Protein AF-A0A6V7M4D0-F1 (afdb_monomer)

Sequence (159 aa):
LRNDSVWADGLLVFYEIFKYLERTMPEVSKKCKIDNLITPELERTKAFENDLDFYLGNNWHRNYIRRRRVQDYLDYLEELEKKNPILLIAYVYHLYMGLLSGGIILRKKRNLLKKILPFKKPHTLAGNEVTTFGDYSIYNLKVNMKNKMNEIAEKFDED

Secondary structure (DSSP, 8-state):
---HHHHHHHHHHHHHHHHHHHHHHHHHHHHHT---SS-TTT--HHHHHHHHHHHH-TTHHHH----HHHHHHHHHHHHHHHH-GGGHHHHHHHHHHHIIIIIHHHHHHHHHHHHTSTTS-S---TT-GGG--TT--HHHHHHHHHHHHHHHHHHHH--

Organism: NCBI:txid1563983

pLDDT: mean 88.32, std 12.98, range [44.41, 98.38]

Structure (mmCIF, N/CA/C/O backbone):
data_AF-A0A6V7M4D0-F1
#
_entry.id   AF-A0A6V7M4D0-F1
#
loop_
_atom_site.group_PDB
_atom_site.id
_atom_site.type_symbol
_atom_site.label_atom_id
_atom_site.label_alt_id
_atom_site.label_comp_id
_atom_site.label_asym_id
_atom_site.label_entity_id
_atom_site.label_seq_id
_atom_site.pdbx_PDB_ins_code
_atom_site.Cartn_x
_atom_site.Cartn_y
_atom_site.Cartn_z
_atom_site.occupancy
_atom_site.B_iso_or_equiv
_atom_site.auth_seq_id
_atom_site.auth_comp_id
_atom_site.auth_asym_id
_atom_site.auth_atom_id
_atom_site.pdbx_PDB_model_num
ATOM 1 N N . LEU A 1 1 ? 15.647 -11.136 -11.473 1.00 52.34 1 LEU A N 1
ATOM 2 C CA . LEU A 1 1 ? 15.636 -9.689 -11.118 1.00 52.34 1 LEU A CA 1
ATOM 3 C C . LEU A 1 1 ? 16.295 -8.760 -12.157 1.00 52.34 1 LEU A C 1
ATOM 5 O O . LEU A 1 1 ? 16.276 -7.555 -11.947 1.00 52.34 1 LEU A O 1
ATOM 9 N N . ARG A 1 2 ? 16.842 -9.282 -13.270 1.00 56.88 2 ARG A N 1
ATOM 10 C CA . ARG A 1 2 ? 17.528 -8.499 -14.320 1.00 56.88 2 ARG A CA 1
ATOM 11 C C . ARG A 1 2 ? 16.591 -7.975 -15.427 1.00 56.88 2 ARG A C 1
ATOM 13 O O . ARG A 1 2 ? 16.989 -7.097 -16.177 1.00 56.88 2 ARG A O 1
ATOM 20 N N . ASN A 1 3 ? 15.371 -8.515 -15.515 1.00 74.75 3 ASN A N 1
ATOM 21 C CA . ASN A 1 3 ? 14.372 -8.148 -16.517 1.00 74.75 3 ASN A CA 1
ATOM 22 C C . ASN A 1 3 ? 13.414 -7.086 -15.948 1.00 74.75 3 ASN A C 1
ATOM 24 O O . AS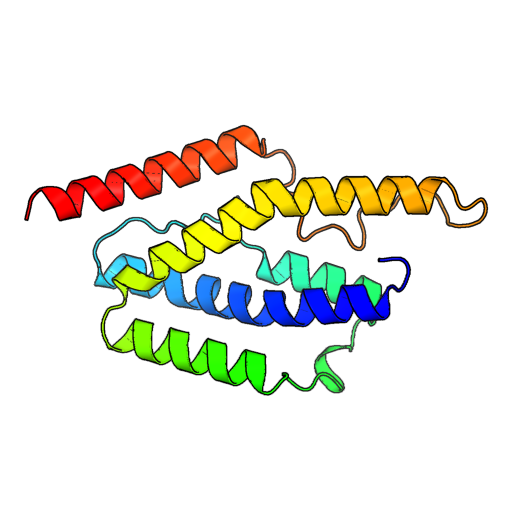N A 1 3 ? 12.748 -7.339 -14.940 1.00 74.75 3 ASN A O 1
ATOM 28 N N . ASP A 1 4 ? 13.375 -5.916 -16.586 1.00 80.19 4 ASP A N 1
ATOM 29 C CA . ASP A 1 4 ? 12.519 -4.790 -16.205 1.00 80.19 4 ASP A CA 1
ATOM 30 C C . ASP A 1 4 ? 11.023 -5.102 -16.418 1.00 80.19 4 ASP A C 1
ATOM 32 O O . ASP A 1 4 ? 10.204 -4.659 -15.621 1.00 80.19 4 ASP A O 1
ATOM 36 N N . SER A 1 5 ? 10.666 -5.968 -17.376 1.00 80.75 5 SER A N 1
ATOM 37 C CA . SER A 1 5 ? 9.279 -6.427 -17.572 1.00 80.75 5 SER A CA 1
ATOM 38 C C . SER A 1 5 ? 8.788 -7.297 -16.409 1.00 80.75 5 SER A C 1
ATOM 40 O O . SER A 1 5 ? 7.715 -7.043 -15.877 1.00 80.75 5 SER A O 1
ATOM 42 N N . VAL A 1 6 ? 9.603 -8.239 -15.916 1.00 83.88 6 VAL A N 1
ATOM 43 C CA . VAL A 1 6 ? 9.245 -9.059 -14.735 1.00 83.88 6 VAL A CA 1
ATOM 44 C C . VAL A 1 6 ? 9.119 -8.196 -13.475 1.00 83.88 6 VAL A C 1
ATOM 46 O O . VAL A 1 6 ? 8.331 -8.489 -12.578 1.00 83.88 6 VAL A O 1
ATOM 49 N N . TRP A 1 7 ? 9.915 -7.129 -13.384 1.00 84.94 7 TRP A N 1
ATOM 50 C CA . TRP A 1 7 ? 9.807 -6.169 -12.291 1.00 84.94 7 TRP A CA 1
ATOM 51 C C . TRP A 1 7 ? 8.504 -5.372 -12.365 1.00 84.94 7 TRP A C 1
ATOM 53 O O . TRP A 1 7 ? 7.776 -5.316 -11.376 1.00 84.94 7 TRP A O 1
ATOM 63 N N . ALA A 1 8 ? 8.197 -4.807 -13.532 1.00 88.56 8 ALA A N 1
ATOM 64 C CA . ALA A 1 8 ? 6.957 -4.083 -13.775 1.00 88.56 8 ALA A CA 1
ATOM 65 C C . ALA A 1 8 ? 5.722 -4.961 -13.539 1.00 88.56 8 ALA A C 1
ATOM 67 O O . ALA A 1 8 ? 4.756 -4.519 -12.927 1.00 88.56 8 ALA A O 1
ATOM 68 N N . ASP A 1 9 ? 5.790 -6.233 -13.927 1.00 87.50 9 ASP A N 1
ATOM 69 C CA . ASP A 1 9 ? 4.743 -7.213 -13.662 1.00 87.50 9 ASP A CA 1
ATOM 70 C C . ASP A 1 9 ? 4.466 -7.391 -12.172 1.00 87.50 9 ASP A C 1
ATOM 72 O O . ASP A 1 9 ? 3.303 -7.466 -11.774 1.00 87.50 9 ASP A O 1
ATOM 76 N N . GLY A 1 10 ? 5.520 -7.445 -11.354 1.00 90.06 10 GLY A N 1
ATOM 77 C CA . GLY A 1 10 ? 5.398 -7.464 -9.900 1.00 90.06 10 GLY A CA 1
ATOM 78 C C . GLY A 1 10 ? 4.810 -6.162 -9.354 1.00 90.06 10 GLY A C 1
ATOM 79 O O . GLY A 1 10 ? 3.925 -6.209 -8.505 1.00 90.06 10 GLY A O 1
ATOM 80 N N . LEU A 1 11 ? 5.247 -5.006 -9.868 1.00 93.06 11 LEU A N 1
ATOM 81 C CA . LEU A 1 11 ? 4.699 -3.704 -9.475 1.00 93.06 11 LEU A CA 1
ATOM 82 C C . LEU A 1 11 ? 3.201 -3.596 -9.770 1.00 93.06 11 LEU A C 1
ATOM 84 O O . LEU A 1 11 ? 2.476 -3.113 -8.912 1.00 93.06 11 LEU A O 1
ATOM 88 N N . LEU A 1 12 ? 2.722 -4.096 -10.914 1.00 94.00 12 LEU A N 1
ATOM 89 C CA . LEU A 1 12 ? 1.293 -4.105 -11.255 1.00 94.00 12 LEU A CA 1
ATOM 90 C C . LEU A 1 12 ? 0.454 -4.900 -10.247 1.00 94.00 12 LEU A C 1
ATOM 92 O O . LEU A 1 12 ? -0.648 -4.486 -9.904 1.00 94.00 12 LEU A O 1
ATOM 96 N N . VAL A 1 13 ? 0.977 -6.026 -9.743 1.00 93.38 13 VAL A N 1
ATOM 97 C CA . VAL A 1 13 ? 0.287 -6.825 -8.715 1.00 93.38 13 VAL A CA 1
ATOM 98 C C . VAL A 1 13 ? 0.105 -6.015 -7.433 1.00 93.38 13 VAL A C 1
ATOM 100 O O . VAL A 1 13 ? -0.998 -5.961 -6.897 1.00 93.38 13 VAL A O 1
ATOM 103 N N . PHE A 1 14 ? 1.170 -5.373 -6.947 1.00 95.25 14 PHE A N 1
ATOM 104 C CA . PHE A 1 14 ? 1.095 -4.578 -5.722 1.00 95.25 14 PHE A CA 1
ATOM 105 C C . PHE A 1 14 ? 0.329 -3.268 -5.921 1.00 95.25 14 PHE A C 1
ATOM 107 O O . PHE A 1 14 ? -0.406 -2.879 -5.022 1.00 95.25 14 PHE A O 1
ATOM 114 N N . TYR A 1 15 ? 0.432 -2.630 -7.090 1.00 96.62 15 TYR A N 1
ATOM 115 C CA . TYR A 1 15 ? -0.287 -1.400 -7.422 1.00 96.62 15 TYR A CA 1
ATOM 116 C C . TYR A 1 15 ? -1.785 -1.530 -7.155 1.00 96.62 15 TYR A C 1
ATOM 118 O O . TYR A 1 15 ? -2.346 -0.705 -6.442 1.00 96.62 15 TYR A O 1
ATOM 126 N N . GLU A 1 16 ? -2.422 -2.586 -7.665 1.00 97.19 16 GLU A N 1
ATOM 127 C CA . GLU A 1 16 ? -3.860 -2.802 -7.475 1.00 97.19 16 GLU A CA 1
ATOM 128 C C . GLU A 1 16 ? -4.243 -2.936 -5.999 1.00 97.19 16 GLU A C 1
ATOM 130 O O . GLU A 1 16 ? -5.240 -2.368 -5.559 1.00 97.19 16 GLU A O 1
ATOM 135 N N . ILE A 1 17 ? -3.435 -3.672 -5.232 1.00 97.69 17 ILE A N 1
ATOM 136 C CA . ILE A 1 17 ? -3.701 -3.956 -3.820 1.00 97.69 17 ILE A CA 1
ATOM 137 C C . ILE A 1 17 ? -3.522 -2.686 -2.984 1.00 97.69 17 ILE A C 1
ATOM 139 O O . ILE A 1 17 ? -4.406 -2.337 -2.206 1.00 97.69 17 ILE A O 1
ATOM 143 N N . PHE A 1 18 ? -2.408 -1.971 -3.163 1.00 98.12 18 PHE A N 1
ATOM 144 C CA . PHE A 1 18 ? -2.153 -0.711 -2.461 1.00 98.12 18 PHE A CA 1
ATOM 145 C C . PHE A 1 18 ? -3.202 0.340 -2.827 1.00 98.12 18 PHE A C 1
ATOM 147 O O . PHE A 1 18 ? -3.767 0.959 -1.934 1.00 98.12 18 PHE A O 1
ATOM 154 N N . LYS A 1 19 ? -3.551 0.468 -4.112 1.00 97.94 19 LYS A N 1
ATOM 155 C CA . LYS A 1 19 ? -4.601 1.382 -4.577 1.00 97.94 19 LYS A CA 1
ATOM 156 C C . LYS A 1 19 ? -5.958 1.088 -3.950 1.00 97.94 19 LYS A C 1
ATOM 158 O O . LYS A 1 19 ? -6.681 2.013 -3.585 1.00 97.94 19 LYS A O 1
ATOM 163 N N . TYR A 1 20 ? -6.324 -0.188 -3.840 1.00 98.38 20 TYR A N 1
ATOM 164 C CA . TYR A 1 20 ? -7.560 -0.578 -3.174 1.00 98.38 20 TYR A CA 1
ATOM 165 C C . TYR A 1 20 ? -7.535 -0.188 -1.689 1.00 98.38 20 TYR A C 1
ATOM 167 O O . TYR A 1 20 ? -8.450 0.494 -1.232 1.00 98.38 20 TYR A O 1
ATOM 175 N N . LEU A 1 21 ? -6.472 -0.548 -0.962 1.00 98.31 21 LEU A N 1
ATOM 176 C CA . LEU A 1 21 ? -6.351 -0.257 0.470 1.00 98.31 21 LEU A CA 1
ATOM 177 C C . LEU A 1 21 ? -6.324 1.252 0.755 1.00 98.31 21 LEU A C 1
ATOM 179 O O . LEU A 1 21 ? -7.042 1.709 1.638 1.00 98.31 21 LEU A O 1
ATOM 183 N N . GLU A 1 22 ? -5.564 2.031 -0.015 1.00 98.31 22 GLU A N 1
ATOM 184 C CA . GLU A 1 22 ? -5.486 3.495 0.115 1.00 98.31 22 GLU A CA 1
ATOM 185 C C . GLU A 1 22 ? -6.846 4.163 -0.074 1.00 98.31 22 GLU A C 1
ATOM 187 O O . GLU A 1 22 ? -7.226 5.030 0.708 1.00 98.31 22 GLU A O 1
ATOM 192 N N . ARG A 1 23 ? -7.618 3.717 -1.071 1.00 98.00 23 ARG A N 1
ATOM 193 C CA . ARG A 1 23 ? -8.962 4.242 -1.333 1.00 98.00 23 ARG A CA 1
ATOM 194 C C . ARG A 1 23 ? -9.959 3.885 -0.228 1.00 98.00 23 ARG A C 1
ATOM 196 O O . ARG A 1 23 ? -10.846 4.682 0.060 1.00 98.00 23 ARG A O 1
ATOM 203 N N . THR A 1 24 ? -9.852 2.689 0.344 1.00 97.44 24 THR A N 1
ATOM 204 C CA . THR A 1 24 ? -10.840 2.150 1.290 1.00 97.44 24 THR A CA 1
ATOM 205 C C . THR A 1 24 ? -10.561 2.558 2.743 1.00 97.44 24 THR A C 1
ATOM 207 O O . THR A 1 24 ? -11.498 2.764 3.517 1.00 97.44 24 THR A O 1
ATOM 210 N N . MET A 1 25 ? -9.294 2.723 3.140 1.00 97.31 25 MET A N 1
ATOM 211 C CA . MET A 1 25 ? -8.946 2.956 4.546 1.00 97.31 25 MET A CA 1
ATOM 212 C C . MET A 1 25 ? -9.565 4.196 5.205 1.00 97.31 25 MET A C 1
ATOM 214 O O . MET A 1 25 ? -9.885 4.091 6.391 1.00 97.31 25 MET A O 1
ATOM 218 N N . PRO A 1 26 ? -9.785 5.340 4.528 1.00 97.56 26 PRO A N 1
ATOM 219 C CA . PRO A 1 26 ? -10.462 6.479 5.150 1.00 97.56 26 PRO A CA 1
ATOM 220 C C . PRO A 1 26 ? -11.865 6.135 5.676 1.00 97.56 26 PRO A C 1
ATOM 222 O O . PRO A 1 26 ? -12.192 6.442 6.824 1.00 97.56 26 PRO A O 1
ATOM 225 N N . GLU A 1 27 ? -12.670 5.429 4.877 1.00 96.81 27 GLU A N 1
ATOM 226 C CA . GLU A 1 27 ? -14.026 5.019 5.265 1.00 96.81 27 GLU A CA 1
ATOM 227 C C . GLU A 1 27 ? -14.009 3.926 6.339 1.00 96.81 27 GLU A C 1
ATOM 229 O O . GLU A 1 27 ? -14.785 3.986 7.294 1.00 96.81 27 GLU A O 1
ATOM 234 N N . VAL A 1 28 ? -13.082 2.965 6.246 1.00 96.62 28 VAL A N 1
ATOM 235 C CA . VAL A 1 28 ? -12.873 1.942 7.289 1.00 96.62 28 VAL A CA 1
ATOM 236 C C . VAL A 1 28 ? -12.529 2.592 8.623 1.00 96.62 28 VAL A C 1
ATOM 238 O O . VAL A 1 28 ? -13.137 2.265 9.641 1.00 96.62 28 VAL A O 1
ATOM 241 N N . SER A 1 29 ? -11.601 3.550 8.613 1.00 96.19 29 SER A N 1
ATOM 242 C CA . SER A 1 29 ? -11.145 4.246 9.819 1.00 96.19 29 SER A CA 1
ATOM 243 C C . SER A 1 29 ? -12.303 4.968 10.500 1.00 96.19 29 SER A C 1
ATOM 245 O O . SER A 1 29 ? -12.531 4.813 11.700 1.00 96.19 29 SER A O 1
ATOM 247 N N . LYS A 1 30 ? -13.127 5.660 9.707 1.00 96.62 30 LYS A N 1
ATOM 248 C CA . LYS A 1 30 ? -14.345 6.323 10.177 1.00 96.62 30 LYS A CA 1
ATOM 249 C C . LYS A 1 30 ? -15.372 5.336 10.741 1.00 96.62 30 LYS A C 1
ATOM 251 O O . LYS A 1 30 ? -15.888 5.561 11.834 1.00 96.62 30 LYS A O 1
ATOM 256 N N . LYS A 1 31 ? -15.674 4.250 10.021 1.00 95.19 31 LYS A N 1
ATOM 257 C CA . LYS A 1 31 ? -16.677 3.245 10.421 1.00 95.19 31 LYS A CA 1
ATOM 258 C C . LYS A 1 31 ? -16.281 2.522 11.708 1.00 95.19 31 LYS A C 1
ATOM 260 O O . LYS A 1 31 ? -17.133 2.291 12.560 1.00 95.19 31 LYS A O 1
ATOM 265 N N . CYS A 1 32 ? -15.003 2.191 11.849 1.00 94.44 32 CYS A N 1
ATOM 266 C CA . CYS A 1 32 ? -14.460 1.495 13.011 1.00 94.44 32 CYS A CA 1
ATOM 267 C C . CYS A 1 32 ? -14.022 2.434 14.143 1.00 94.44 32 CYS A C 1
ATOM 269 O O . CYS A 1 32 ? -13.616 1.942 15.188 1.00 94.44 32 CYS A O 1
ATOM 271 N N . LYS A 1 33 ? -14.110 3.760 13.958 1.00 95.06 33 LYS A N 1
ATOM 272 C CA . LYS A 1 33 ? -13.660 4.779 14.926 1.00 95.06 33 LYS A CA 1
ATOM 273 C C . LYS A 1 33 ? -12.186 4.614 15.336 1.00 95.06 33 LYS A C 1
ATOM 275 O O . LYS A 1 33 ? -11.821 4.821 16.492 1.00 95.06 33 LYS A O 1
ATOM 280 N N . ILE A 1 34 ? -11.344 4.258 14.371 1.00 94.38 34 ILE A N 1
ATOM 281 C CA . ILE A 1 34 ? -9.891 4.148 14.532 1.00 94.38 34 ILE A CA 1
ATOM 282 C C . ILE A 1 34 ? -9.187 5.232 13.721 1.00 94.38 34 ILE A C 1
ATOM 284 O O . ILE A 1 34 ? -9.761 5.806 12.794 1.00 94.38 34 ILE A O 1
ATOM 288 N N . ASP A 1 35 ? -7.921 5.476 14.033 1.00 93.56 35 ASP A N 1
ATOM 289 C CA . ASP A 1 35 ? -7.090 6.353 13.221 1.00 93.56 35 ASP A CA 1
ATOM 290 C C . ASP A 1 35 ? -6.682 5.673 11.912 1.00 93.56 35 ASP A C 1
ATOM 292 O O . ASP A 1 35 ? -6.444 4.464 11.856 1.00 93.56 35 ASP A O 1
ATOM 296 N N . ASN A 1 36 ? -6.551 6.463 10.842 1.00 94.88 36 ASN A N 1
ATOM 297 C CA . ASN A 1 36 ? -6.070 5.935 9.571 1.00 94.88 36 ASN A CA 1
ATOM 298 C C . ASN A 1 36 ? -4.581 5.559 9.680 1.00 94.88 36 ASN A C 1
ATOM 300 O O . ASN A 1 36 ? -3.714 6.408 9.949 1.00 94.88 36 ASN A O 1
ATOM 304 N N . LEU A 1 37 ? -4.286 4.274 9.452 1.00 94.88 37 LEU A N 1
ATOM 305 C CA . LEU A 1 37 ? -2.918 3.752 9.405 1.00 94.88 37 LEU A CA 1
ATOM 306 C C . LEU A 1 37 ? -2.134 4.296 8.208 1.00 94.88 37 LEU A C 1
ATOM 308 O O . LEU A 1 37 ? -0.917 4.442 8.309 1.00 94.88 37 LEU A O 1
ATOM 312 N N . ILE A 1 38 ? -2.803 4.574 7.086 1.00 96.75 38 ILE A N 1
ATOM 313 C CA . ILE A 1 38 ? -2.163 5.091 5.877 1.00 96.75 38 ILE A CA 1
ATOM 314 C C . ILE A 1 38 ? -2.139 6.614 5.967 1.00 96.75 38 ILE A C 1
ATOM 316 O O . ILE A 1 38 ? -3.118 7.292 5.664 1.00 96.75 38 ILE A O 1
ATOM 320 N N . THR A 1 39 ? -1.015 7.152 6.423 1.00 95.00 39 THR A N 1
ATOM 321 C CA . THR A 1 39 ? -0.765 8.595 6.420 1.00 95.00 39 THR A CA 1
ATOM 322 C C . THR A 1 39 ? -0.391 9.091 5.019 1.00 95.00 39 THR A C 1
ATOM 324 O O . THR A 1 39 ? 0.046 8.285 4.193 1.00 95.00 39 THR A O 1
ATOM 327 N N . PRO A 1 40 ? -0.517 10.401 4.731 1.00 94.94 40 PRO A N 1
ATOM 328 C CA . PRO A 1 40 ? -0.191 10.957 3.414 1.00 94.94 40 PRO A CA 1
ATOM 329 C C . PRO A 1 40 ? 1.218 10.596 2.926 1.00 94.94 40 PRO A C 1
ATOM 331 O O . PRO A 1 40 ? 1.431 10.279 1.760 1.00 94.94 40 PRO A O 1
ATOM 334 N N . GLU A 1 41 ? 2.201 10.564 3.825 1.00 94.56 41 GLU A N 1
ATOM 335 C CA . GLU A 1 41 ? 3.570 10.176 3.495 1.00 94.56 41 GLU A CA 1
ATOM 336 C C . GLU A 1 41 ? 3.744 8.676 3.220 1.00 94.56 41 GLU A C 1
ATOM 338 O O . GLU A 1 41 ? 4.758 8.264 2.652 1.00 94.56 41 GLU A O 1
ATOM 343 N N . LEU A 1 42 ? 2.771 7.838 3.581 1.00 96.19 42 LEU A N 1
ATOM 344 C CA . LEU A 1 42 ? 2.766 6.420 3.246 1.00 96.19 42 LEU A CA 1
ATOM 345 C C . LEU A 1 42 ? 2.102 6.142 1.899 1.00 96.19 42 LEU A C 1
ATOM 347 O O . LEU A 1 42 ? 2.525 5.178 1.276 1.00 96.19 42 LEU A O 1
ATOM 351 N N . GLU A 1 43 ? 1.189 6.972 1.394 1.00 96.88 43 GLU A N 1
ATOM 352 C CA . GLU A 1 43 ? 0.488 6.754 0.114 1.00 96.88 43 GLU A CA 1
ATOM 353 C C . GLU A 1 43 ? 1.437 6.437 -1.054 1.00 96.88 43 GLU A C 1
ATOM 355 O O . GLU A 1 43 ? 2.316 7.219 -1.418 1.00 96.88 43 GLU A O 1
ATOM 360 N N . ARG A 1 44 ? 1.265 5.267 -1.668 1.00 97.00 44 ARG A N 1
ATOM 361 C CA . ARG A 1 44 ? 2.107 4.722 -2.732 1.00 97.00 44 ARG A CA 1
ATOM 362 C C . ARG A 1 44 ? 1.414 4.641 -4.081 1.00 97.00 44 ARG A C 1
ATOM 364 O O . ARG A 1 44 ? 2.139 4.444 -5.053 1.00 97.00 44 ARG A O 1
ATOM 371 N N . THR A 1 45 ? 0.095 4.808 -4.204 1.00 97.50 45 THR A N 1
ATOM 372 C CA . THR A 1 45 ? -0.598 4.682 -5.506 1.00 97.50 45 THR A CA 1
ATOM 373 C C . THR A 1 45 ? 0.079 5.523 -6.585 1.00 97.50 45 THR A C 1
ATOM 375 O O . THR A 1 45 ? 0.454 5.000 -7.635 1.00 97.50 45 THR A O 1
ATOM 378 N N . LYS A 1 46 ? 0.351 6.802 -6.297 1.00 96.25 46 LYS A N 1
ATOM 379 C CA . LYS A 1 46 ? 1.017 7.687 -7.259 1.00 96.25 46 LYS A CA 1
ATOM 380 C C . LYS A 1 46 ? 2.462 7.275 -7.553 1.00 96.25 46 LYS A C 1
ATOM 382 O O . LYS A 1 46 ? 2.924 7.367 -8.687 1.00 96.25 46 LYS A O 1
ATOM 387 N N . ALA A 1 47 ? 3.174 6.794 -6.538 1.00 95.75 47 ALA A N 1
ATOM 388 C CA . ALA A 1 47 ? 4.537 6.306 -6.693 1.00 95.75 47 ALA A CA 1
ATOM 389 C C . ALA A 1 47 ? 4.601 5.048 -7.577 1.00 95.75 47 ALA A C 1
ATOM 391 O O . ALA A 1 47 ? 5.498 4.931 -8.411 1.00 95.75 47 ALA A O 1
ATOM 392 N N . PHE A 1 48 ? 3.626 4.142 -7.452 1.00 95.94 48 PHE A N 1
ATOM 393 C CA . PHE A 1 48 ? 3.470 3.001 -8.353 1.00 95.94 48 PHE A CA 1
ATOM 394 C C . PHE A 1 48 ? 3.207 3.450 -9.786 1.00 95.94 48 PHE A C 1
ATOM 396 O O . PHE A 1 48 ? 3.866 2.948 -10.686 1.00 95.94 48 PHE A O 1
ATOM 403 N N . GLU A 1 49 ? 2.294 4.397 -10.007 1.00 95.25 49 GLU A N 1
ATOM 404 C CA . GLU A 1 49 ? 1.996 4.912 -11.351 1.00 95.25 49 GLU A CA 1
ATOM 405 C C . GLU A 1 49 ? 3.238 5.504 -12.019 1.00 95.25 49 GLU A C 1
ATOM 407 O O . GLU A 1 49 ? 3.535 5.156 -13.157 1.00 95.25 49 GLU A O 1
ATOM 412 N N . ASN A 1 50 ? 4.012 6.311 -11.289 1.00 94.12 50 ASN A N 1
ATOM 413 C CA . ASN A 1 50 ? 5.250 6.897 -11.802 1.00 94.12 50 ASN A CA 1
ATOM 414 C C . ASN A 1 50 ? 6.302 5.823 -12.142 1.00 94.12 50 ASN A C 1
ATOM 416 O O . ASN A 1 50 ? 6.981 5.910 -13.168 1.00 94.12 50 ASN A O 1
ATOM 420 N N . ASP A 1 51 ? 6.447 4.795 -11.300 1.00 93.50 51 ASP A N 1
ATOM 421 C CA . ASP A 1 51 ? 7.361 3.686 -11.583 1.00 93.50 51 ASP A CA 1
ATOM 422 C C . ASP A 1 51 ? 6.870 2.842 -12.771 1.00 93.50 51 ASP A C 1
ATOM 424 O O . ASP A 1 51 ? 7.674 2.430 -13.607 1.00 93.50 51 ASP A O 1
ATOM 428 N N . LEU A 1 52 ? 5.565 2.603 -12.895 1.00 93.62 52 LEU A N 1
ATOM 429 C CA . LEU A 1 52 ? 4.973 1.878 -14.021 1.00 93.62 52 LEU A CA 1
ATOM 430 C C . LEU A 1 52 ? 5.110 2.656 -15.333 1.00 93.62 52 LEU A C 1
ATOM 432 O O . LEU A 1 52 ? 5.488 2.055 -16.336 1.00 93.62 52 LEU A O 1
ATOM 436 N N . ASP A 1 53 ? 4.920 3.977 -15.323 1.00 93.31 53 ASP A N 1
ATOM 437 C CA . ASP A 1 53 ? 5.199 4.850 -16.469 1.00 93.31 53 ASP A CA 1
ATOM 438 C C . ASP A 1 53 ? 6.665 4.734 -16.903 1.00 93.31 53 ASP A C 1
ATOM 440 O O . ASP A 1 53 ? 6.959 4.633 -18.094 1.00 93.31 53 ASP A O 1
ATOM 444 N N . PHE A 1 54 ? 7.595 4.660 -15.947 1.00 90.88 54 PHE A N 1
ATOM 445 C CA . PHE A 1 54 ? 9.012 4.463 -16.243 1.00 90.88 54 PHE A CA 1
ATOM 446 C C . PHE A 1 54 ? 9.312 3.095 -16.879 1.00 90.88 54 PHE A C 1
ATOM 448 O O . PHE A 1 54 ? 10.112 3.015 -17.812 1.00 90.88 54 PHE A O 1
ATOM 455 N N . TYR A 1 55 ? 8.712 2.009 -16.378 1.00 88.81 55 TYR A N 1
ATOM 456 C CA . TYR A 1 55 ? 9.036 0.652 -16.838 1.00 88.81 55 TYR A CA 1
ATOM 457 C C . TYR A 1 55 ? 8.229 0.184 -18.059 1.00 88.81 55 TYR A C 1
ATOM 459 O O . TYR A 1 55 ? 8.734 -0.626 -18.836 1.00 88.81 55 TYR A O 1
ATOM 467 N N . LEU A 1 56 ? 6.992 0.655 -18.222 1.00 90.00 56 LEU A N 1
ATOM 468 C CA . LEU A 1 56 ? 6.041 0.211 -19.250 1.00 90.00 56 LEU A CA 1
ATOM 469 C C . LEU A 1 56 ? 5.639 1.333 -20.228 1.00 90.00 56 LEU A C 1
ATOM 471 O O . LEU A 1 56 ? 5.026 1.046 -21.257 1.00 90.00 56 LEU A O 1
ATOM 475 N N . GLY A 1 57 ? 6.001 2.589 -19.940 1.00 90.12 57 GLY A N 1
ATOM 476 C CA . GLY A 1 57 ? 5.652 3.780 -20.721 1.00 90.12 57 GLY A CA 1
ATOM 477 C C . GLY A 1 57 ? 4.320 4.416 -20.302 1.00 90.12 57 GLY A C 1
ATOM 478 O O . GLY A 1 57 ? 3.420 3.726 -19.839 1.00 90.12 57 GLY A O 1
ATOM 479 N N . ASN A 1 58 ? 4.153 5.723 -20.549 1.00 86.88 58 ASN A N 1
ATOM 480 C CA . ASN A 1 58 ? 3.038 6.586 -20.085 1.00 86.88 58 ASN A CA 1
ATOM 481 C C . ASN A 1 58 ? 1.596 6.126 -20.423 1.00 86.88 58 ASN A C 1
ATOM 483 O O . ASN A 1 58 ? 0.625 6.763 -20.023 1.00 86.88 58 ASN A O 1
ATOM 487 N N . ASN A 1 59 ? 1.420 5.067 -21.215 1.00 88.25 59 ASN A N 1
ATOM 488 C CA . ASN A 1 59 ? 0.116 4.524 -21.613 1.00 88.25 59 ASN A CA 1
ATOM 489 C C . ASN A 1 59 ? -0.049 3.049 -21.224 1.00 88.25 59 ASN A C 1
ATOM 491 O O . ASN A 1 59 ? -0.872 2.346 -21.812 1.00 88.25 59 ASN A O 1
ATOM 495 N N . TRP A 1 60 ? 0.723 2.562 -20.250 1.00 90.44 60 TRP A N 1
ATOM 496 C CA . TRP A 1 60 ? 0.691 1.164 -19.816 1.00 90.44 60 TRP A CA 1
ATOM 497 C C . TRP A 1 60 ? -0.716 0.696 -19.425 1.00 90.44 60 TRP A C 1
ATOM 499 O O . TRP A 1 60 ? -1.084 -0.440 -19.716 1.00 90.44 60 TRP A O 1
ATOM 509 N N . HIS A 1 61 ? -1.538 1.593 -18.874 1.00 89.44 61 HIS A N 1
ATOM 510 C CA . HIS A 1 61 ? -2.928 1.324 -18.506 1.00 89.44 61 HIS A CA 1
ATOM 511 C C . HIS A 1 61 ? -3.814 0.897 -19.691 1.00 89.44 61 HIS A C 1
ATOM 513 O O . HIS A 1 61 ? -4.773 0.162 -19.485 1.00 89.44 61 HIS A O 1
ATOM 519 N N . ARG A 1 62 ? -3.508 1.311 -20.933 1.00 88.56 62 ARG A N 1
ATOM 520 C CA . ARG A 1 62 ? -4.345 1.004 -22.113 1.00 88.56 62 ARG A CA 1
ATOM 521 C C . ARG A 1 62 ? -4.362 -0.479 -22.470 1.00 88.56 62 ARG A C 1
ATOM 523 O O . ARG A 1 62 ? -5.377 -0.982 -22.931 1.00 88.56 62 ARG A O 1
ATOM 530 N N . ASN A 1 63 ? -3.233 -1.153 -22.269 1.00 80.38 63 ASN A N 1
ATOM 531 C CA . ASN A 1 63 ? -3.051 -2.569 -22.599 1.00 80.38 63 ASN A CA 1
ATOM 532 C C . ASN A 1 63 ? -2.953 -3.440 -21.342 1.00 80.38 63 ASN A C 1
ATOM 534 O O . ASN A 1 63 ? -2.685 -4.638 -21.424 1.00 80.38 63 ASN A O 1
ATOM 538 N N . TYR A 1 64 ? -3.115 -2.833 -20.170 1.00 87.62 64 TYR A N 1
ATOM 539 C CA . TYR A 1 64 ? -3.002 -3.528 -18.910 1.00 87.62 64 TYR A CA 1
ATOM 540 C C . TYR A 1 64 ? -4.289 -4.298 -18.621 1.00 87.62 64 TYR A C 1
ATOM 542 O O . TYR A 1 64 ? -5.365 -3.726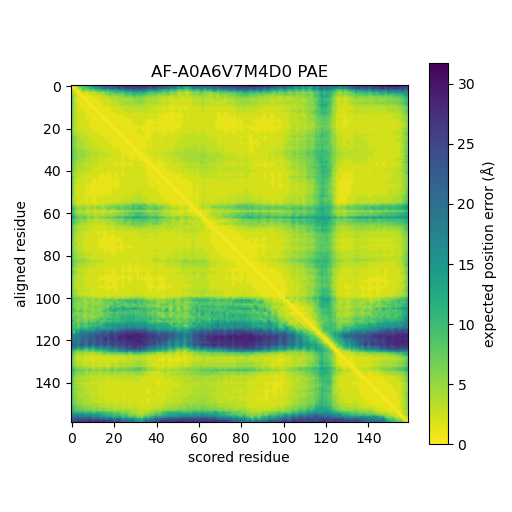 -18.458 1.00 87.62 64 TYR A O 1
ATOM 550 N N . ILE A 1 65 ? -4.152 -5.618 -18.528 1.00 87.31 65 ILE A N 1
ATOM 551 C CA . ILE A 1 65 ? -5.219 -6.510 -18.092 1.00 87.31 65 ILE A CA 1
ATOM 552 C C . ILE A 1 65 ? -4.864 -7.002 -16.694 1.00 87.31 65 ILE A C 1
ATOM 554 O O . ILE A 1 65 ? -3.838 -7.663 -16.492 1.00 87.31 65 ILE A O 1
ATOM 558 N N . ARG A 1 66 ? -5.730 -6.691 -15.725 1.00 91.19 66 ARG A N 1
ATOM 559 C CA . ARG A 1 66 ? -5.594 -7.181 -14.353 1.00 91.19 66 ARG A CA 1
ATOM 560 C C . ARG A 1 66 ? -5.570 -8.710 -14.362 1.00 91.19 66 ARG A C 1
ATOM 562 O O . ARG A 1 66 ? -6.430 -9.368 -14.945 1.00 91.19 66 ARG A O 1
ATOM 569 N N . ARG A 1 67 ? -4.577 -9.294 -13.691 1.00 93.00 67 ARG A N 1
ATOM 570 C CA . ARG A 1 67 ? -4.461 -10.753 -13.563 1.00 93.00 67 ARG A CA 1
ATOM 571 C C . ARG A 1 67 ? -5.608 -11.297 -12.718 1.00 93.00 67 ARG A C 1
ATOM 573 O O . ARG A 1 67 ? -5.893 -10.744 -11.660 1.00 93.00 67 ARG A O 1
ATOM 580 N N . ARG A 1 68 ? -6.159 -12.452 -13.104 1.00 95.00 68 ARG A N 1
ATOM 581 C CA . ARG A 1 68 ? -7.238 -13.121 -12.357 1.00 95.00 68 ARG A CA 1
ATOM 582 C C . ARG A 1 68 ? -6.926 -13.284 -10.867 1.00 95.00 68 ARG A C 1
ATOM 584 O O . ARG A 1 68 ? -7.721 -12.871 -10.049 1.00 95.00 68 ARG A O 1
ATOM 591 N N . ARG A 1 69 ? -5.723 -13.747 -10.511 1.00 94.88 69 ARG A N 1
ATOM 592 C CA . ARG A 1 69 ? -5.330 -13.902 -9.095 1.00 94.88 69 ARG A CA 1
ATOM 593 C C . ARG A 1 69 ? -5.325 -12.591 -8.303 1.00 94.88 69 ARG A C 1
ATOM 595 O O . ARG A 1 69 ? -5.517 -12.613 -7.097 1.00 94.88 69 ARG A O 1
ATOM 602 N N . VAL A 1 70 ? -5.053 -11.467 -8.970 1.00 95.75 70 VAL A N 1
ATOM 603 C CA . VAL A 1 70 ? -5.123 -10.144 -8.336 1.00 95.75 70 VAL A CA 1
ATOM 604 C C . VAL A 1 70 ? -6.581 -9.759 -8.130 1.00 95.75 70 VAL A C 1
ATOM 606 O O . VAL A 1 70 ? -6.915 -9.292 -7.052 1.00 95.75 70 VAL A O 1
ATOM 609 N N . GLN A 1 71 ? -7.445 -10.016 -9.118 1.00 97.06 71 GLN A N 1
ATOM 610 C CA . GLN A 1 71 ? -8.889 -9.838 -8.965 1.00 97.06 71 GLN A CA 1
ATOM 611 C C . GLN A 1 71 ? -9.437 -10.678 -7.807 1.00 97.06 71 GLN A C 1
ATOM 613 O O . GLN A 1 71 ? -10.045 -10.113 -6.913 1.00 97.06 71 GLN A O 1
ATOM 618 N N . ASP A 1 72 ? -9.129 -11.978 -7.768 1.00 97.69 72 ASP A N 1
ATOM 619 C CA . ASP A 1 72 ? -9.595 -12.882 -6.709 1.00 97.69 72 ASP A CA 1
ATOM 620 C C . ASP A 1 72 ? -9.178 -12.373 -5.310 1.00 97.69 72 ASP A C 1
ATOM 622 O O . ASP A 1 72 ? -9.930 -12.477 -4.343 1.00 97.69 72 ASP A O 1
ATOM 626 N N . TYR A 1 73 ? -7.976 -11.793 -5.195 1.00 97.69 73 TYR A N 1
ATOM 627 C CA . TYR A 1 73 ? -7.499 -11.206 -3.943 1.00 97.69 73 TYR A CA 1
ATOM 628 C C . TYR A 1 73 ? -8.220 -9.898 -3.587 1.00 97.69 73 TYR A C 1
ATOM 630 O O . TYR A 1 73 ? -8.540 -9.682 -2.422 1.00 97.69 73 TYR A O 1
ATOM 638 N N . LEU A 1 74 ? -8.497 -9.033 -4.569 1.00 98.12 74 LEU A N 1
ATOM 639 C CA . LEU A 1 74 ? -9.285 -7.814 -4.360 1.00 98.12 74 LEU A CA 1
ATOM 640 C C . LEU A 1 74 ? -10.724 -8.135 -3.952 1.00 98.12 74 LEU A C 1
ATOM 642 O O . LEU A 1 74 ? -11.221 -7.520 -3.016 1.00 98.12 74 LEU A O 1
ATOM 646 N N . ASP A 1 75 ? -11.352 -9.118 -4.597 1.00 98.19 75 ASP A N 1
ATOM 647 C CA . ASP A 1 75 ? -12.705 -9.573 -4.266 1.00 98.19 75 ASP A CA 1
ATOM 648 C C . ASP A 1 75 ? -12.759 -10.075 -2.818 1.00 98.19 75 ASP A C 1
ATOM 650 O O . ASP A 1 75 ? -13.675 -9.752 -2.066 1.00 98.19 75 ASP A O 1
ATOM 654 N N . TYR A 1 76 ? -11.730 -10.812 -2.388 1.00 98.12 76 TYR A N 1
ATOM 655 C CA . TYR A 1 76 ? -11.596 -11.227 -0.995 1.00 98.12 76 TYR A CA 1
ATOM 656 C C . TYR A 1 76 ? -11.456 -10.034 -0.034 1.00 98.12 76 TYR A C 1
ATOM 658 O O . TYR A 1 76 ? -12.112 -10.021 1.008 1.00 98.12 76 TYR A O 1
ATOM 666 N N . LEU A 1 77 ? -10.629 -9.033 -0.361 1.00 98.12 77 LEU A N 1
ATOM 667 C CA . LEU A 1 77 ? -10.494 -7.831 0.470 1.00 98.12 77 LEU A CA 1
ATOM 668 C C . LEU A 1 77 ? -11.807 -7.038 0.540 1.00 98.12 77 LEU A C 1
ATOM 670 O O . LEU A 1 77 ? -12.153 -6.551 1.612 1.00 98.12 77 LEU A O 1
ATOM 674 N N . GLU A 1 78 ? -12.559 -6.962 -0.557 1.00 98.19 78 GLU A N 1
ATOM 675 C CA . GLU A 1 78 ? -13.871 -6.312 -0.608 1.00 98.19 78 GLU A CA 1
ATOM 676 C C . GLU A 1 78 ? -14.913 -7.052 0.241 1.00 98.19 78 GLU A C 1
ATOM 678 O O . GLU A 1 78 ? -15.674 -6.440 0.992 1.00 98.19 78 GLU A O 1
ATOM 683 N N . GLU A 1 79 ? -14.931 -8.381 0.190 1.00 98.12 79 GLU A N 1
ATOM 684 C CA . GLU A 1 79 ? -15.776 -9.186 1.072 1.00 98.12 79 GLU A CA 1
ATOM 685 C C . GLU A 1 79 ? -15.392 -9.015 2.547 1.00 98.12 79 GLU A C 1
ATOM 687 O O . GLU A 1 79 ? -16.267 -8.947 3.418 1.00 98.12 79 GLU A O 1
ATOM 692 N N . LEU A 1 80 ? -14.094 -8.906 2.839 1.00 97.25 80 LEU A N 1
ATOM 693 C CA . LEU A 1 80 ? -13.590 -8.646 4.182 1.00 97.25 80 LEU A CA 1
ATOM 694 C C . LEU A 1 80 ? -13.995 -7.249 4.675 1.00 97.25 80 LEU A C 1
ATOM 696 O O . LEU A 1 80 ? -14.464 -7.128 5.803 1.00 97.25 80 LEU A O 1
ATOM 700 N N . GLU A 1 81 ? -13.902 -6.223 3.823 1.00 97.25 81 GLU A N 1
ATOM 701 C CA . GLU A 1 81 ? -14.372 -4.856 4.089 1.00 97.25 81 GLU A CA 1
ATOM 702 C C . GLU A 1 81 ? -15.848 -4.840 4.510 1.00 97.25 81 GLU A C 1
ATOM 704 O O . GLU A 1 81 ? -16.230 -4.200 5.494 1.00 97.25 81 GLU A O 1
ATOM 709 N N . LYS A 1 82 ? -16.693 -5.567 3.770 1.00 97.00 82 LYS A N 1
ATOM 710 C CA . LYS A 1 82 ? -18.139 -5.630 4.021 1.00 97.00 82 LYS A CA 1
ATOM 711 C C . LYS A 1 82 ? -18.455 -6.336 5.335 1.00 97.00 82 LYS A C 1
ATOM 713 O O . LYS A 1 82 ? -19.284 -5.843 6.100 1.00 97.00 82 LYS A O 1
ATOM 718 N N . LYS A 1 83 ? -17.809 -7.480 5.588 1.00 97.00 83 LYS A N 1
ATOM 719 C CA . LYS A 1 83 ? -18.102 -8.352 6.737 1.00 97.00 83 LYS A CA 1
ATOM 720 C C . LYS A 1 83 ? -17.479 -7.853 8.030 1.00 97.00 83 LYS A C 1
ATOM 722 O O . LYS A 1 83 ? -18.162 -7.792 9.046 1.00 97.00 83 LYS A O 1
ATOM 727 N N . ASN A 1 84 ? -16.192 -7.529 7.998 1.00 95.94 84 ASN A N 1
ATOM 728 C CA . ASN A 1 84 ? -15.460 -7.071 9.167 1.00 95.94 84 ASN A CA 1
ATOM 729 C C . ASN A 1 84 ? -14.347 -6.080 8.766 1.00 95.94 84 ASN A C 1
ATOM 731 O O . ASN A 1 84 ? -13.178 -6.465 8.656 1.00 95.94 84 ASN A O 1
ATOM 735 N N . PRO A 1 85 ? -14.700 -4.800 8.542 1.00 96.06 85 PRO A N 1
ATOM 736 C CA . PRO A 1 85 ? -13.803 -3.805 7.950 1.00 96.06 85 PRO A CA 1
ATOM 737 C C . PRO A 1 85 ? -12.521 -3.574 8.751 1.00 96.06 85 PRO A C 1
ATOM 739 O O . PRO A 1 85 ? -11.486 -3.280 8.155 1.00 96.06 85 PRO A O 1
ATOM 742 N N . ILE A 1 86 ? -12.556 -3.759 10.076 1.00 95.12 86 ILE A N 1
ATOM 743 C CA . ILE A 1 86 ? -11.373 -3.583 10.927 1.00 95.12 86 ILE 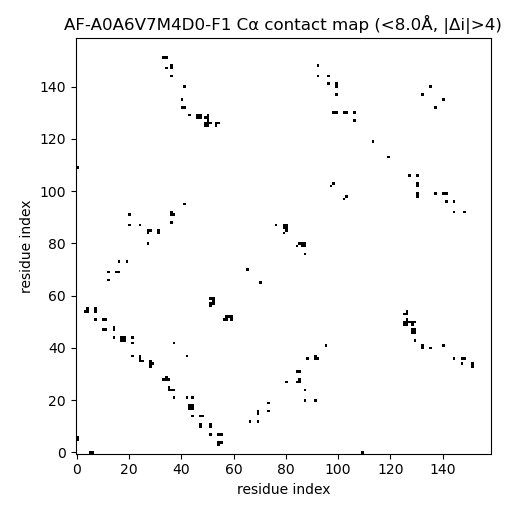A CA 1
ATOM 744 C C . ILE A 1 86 ? -10.236 -4.522 10.519 1.00 95.12 86 ILE A C 1
ATOM 746 O O . ILE A 1 86 ? -9.076 -4.147 10.616 1.00 95.12 86 ILE A O 1
ATOM 750 N N . LEU A 1 87 ? -10.531 -5.709 9.977 1.00 96.06 87 LEU A N 1
ATOM 751 C CA . LEU A 1 87 ? -9.504 -6.688 9.617 1.00 96.06 87 LEU A CA 1
ATOM 752 C C . LEU A 1 87 ? -8.592 -6.212 8.479 1.00 96.06 87 LEU A C 1
ATOM 754 O O . LEU A 1 87 ? -7.473 -6.711 8.348 1.00 96.06 87 LEU A O 1
ATOM 758 N N . LEU A 1 88 ? -9.005 -5.209 7.694 1.00 97.50 88 LEU A N 1
ATOM 759 C CA . LEU A 1 88 ? -8.151 -4.615 6.665 1.00 97.50 88 LEU A CA 1
ATOM 760 C C . LEU A 1 88 ? -6.893 -3.952 7.242 1.00 97.50 88 LEU A C 1
ATOM 762 O O . LEU A 1 88 ? -5.871 -3.916 6.552 1.00 97.50 88 LEU A O 1
ATOM 766 N N . ILE A 1 89 ? -6.902 -3.516 8.509 1.00 96.50 89 ILE A N 1
ATOM 767 C CA . ILE A 1 89 ? -5.715 -2.917 9.141 1.00 96.50 89 ILE A CA 1
ATOM 768 C C . ILE A 1 89 ? -4.543 -3.896 9.197 1.00 96.50 89 ILE A C 1
ATOM 770 O O . ILE A 1 89 ? -3.396 -3.481 9.052 1.00 96.50 89 ILE A O 1
ATOM 774 N N . ALA A 1 90 ? -4.810 -5.198 9.344 1.00 96.25 90 ALA A N 1
ATOM 775 C CA . ALA A 1 90 ? -3.769 -6.220 9.364 1.00 96.25 90 ALA A CA 1
ATOM 776 C C . ALA A 1 90 ? -3.069 -6.326 8.000 1.00 96.25 90 ALA A C 1
ATOM 778 O O . ALA A 1 90 ? -1.845 -6.451 7.935 1.00 96.25 90 ALA A O 1
ATOM 779 N N . TYR A 1 91 ? -3.828 -6.209 6.907 1.00 97.81 91 TYR A N 1
ATOM 780 C CA . TYR A 1 91 ? -3.297 -6.226 5.543 1.00 97.81 91 TYR A CA 1
ATOM 781 C C . TYR A 1 91 ? -2.495 -4.967 5.233 1.00 97.81 91 TYR A C 1
ATOM 783 O O . TYR A 1 91 ? -1.391 -5.063 4.693 1.00 97.81 91 TYR A O 1
ATOM 791 N N . VAL A 1 92 ? -3.012 -3.802 5.628 1.00 97.81 92 VAL A N 1
ATOM 792 C CA . VAL A 1 92 ? -2.283 -2.531 5.548 1.00 97.81 92 VAL A CA 1
ATOM 793 C C . VAL A 1 92 ? -0.972 -2.643 6.322 1.00 97.81 92 VAL A C 1
ATOM 795 O O . VAL A 1 92 ? 0.102 -2.468 5.749 1.00 97.81 92 VAL A O 1
ATOM 798 N N . TYR A 1 93 ? -1.026 -3.025 7.596 1.00 97.50 93 TYR A N 1
ATOM 799 C CA . TYR A 1 93 ? 0.163 -3.181 8.427 1.00 97.50 93 TYR A CA 1
ATOM 800 C C . TYR A 1 93 ? 1.190 -4.122 7.797 1.00 97.50 93 TYR A C 1
ATOM 802 O O . TYR A 1 93 ? 2.350 -3.745 7.624 1.00 97.50 93 TYR A O 1
ATOM 810 N N . HIS A 1 94 ? 0.763 -5.315 7.380 1.00 96.56 94 HIS A N 1
ATOM 811 C CA . HIS A 1 94 ? 1.641 -6.309 6.774 1.00 96.56 94 HIS A CA 1
ATOM 812 C C . HIS A 1 94 ? 2.334 -5.789 5.505 1.00 96.56 94 HIS A C 1
ATOM 814 O O . HIS A 1 94 ? 3.557 -5.902 5.369 1.00 96.56 94 HIS A O 1
ATOM 820 N N . LEU A 1 95 ? 1.579 -5.188 4.581 1.00 96.81 95 LEU A N 1
ATOM 821 C CA . LEU A 1 95 ? 2.100 -4.754 3.285 1.00 96.81 95 LEU A CA 1
ATOM 822 C C . LEU A 1 95 ? 3.019 -3.536 3.401 1.00 96.81 95 LEU A C 1
ATOM 824 O O . LEU A 1 95 ? 4.102 -3.536 2.809 1.00 96.81 95 LEU A O 1
ATOM 828 N N . TYR A 1 96 ? 2.646 -2.522 4.184 1.00 97.06 96 TYR A N 1
ATOM 829 C CA . TYR A 1 96 ? 3.470 -1.320 4.341 1.00 97.06 96 TYR A CA 1
ATOM 830 C C . TYR A 1 96 ? 4.716 -1.586 5.189 1.00 97.06 96 TYR A C 1
ATOM 832 O 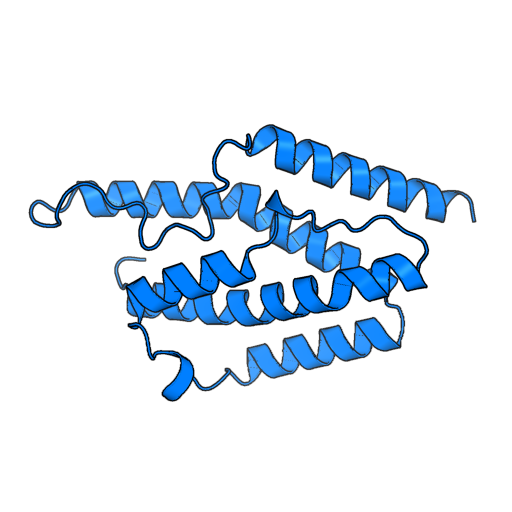O . TYR A 1 96 ? 5.804 -1.150 4.810 1.00 97.06 96 TYR A O 1
ATOM 840 N N . MET A 1 97 ? 4.628 -2.372 6.269 1.00 96.00 97 MET A N 1
ATOM 841 C CA . MET A 1 97 ? 5.825 -2.783 7.019 1.00 96.00 97 MET A CA 1
ATOM 842 C C . MET A 1 97 ? 6.764 -3.633 6.158 1.00 96.00 97 MET A C 1
ATOM 844 O O . MET A 1 97 ? 7.990 -3.469 6.220 1.00 96.00 97 MET A O 1
ATOM 848 N N . GLY A 1 98 ? 6.199 -4.500 5.311 1.00 95.12 98 GLY A N 1
ATOM 849 C CA . GLY A 1 98 ? 6.933 -5.253 4.300 1.00 95.12 98 GLY A CA 1
ATOM 850 C C . GLY A 1 98 ? 7.642 -4.342 3.297 1.00 95.12 98 GLY A C 1
ATOM 851 O O . GLY A 1 98 ? 8.833 -4.525 3.035 1.00 95.12 98 GLY A O 1
ATOM 852 N N . LEU A 1 99 ? 6.964 -3.312 2.790 1.00 94.94 99 LEU A N 1
ATOM 853 C CA . LEU A 1 99 ? 7.536 -2.328 1.868 1.00 94.94 99 LEU A CA 1
ATOM 854 C C . LEU A 1 99 ? 8.675 -1.523 2.515 1.00 94.94 99 LEU A C 1
ATOM 856 O O . LEU A 1 99 ? 9.773 -1.448 1.956 1.00 94.94 99 LEU A O 1
ATOM 860 N N . LEU A 1 100 ? 8.442 -0.981 3.713 1.00 93.81 100 LEU A N 1
ATOM 861 C CA . LEU A 1 100 ? 9.414 -0.191 4.479 1.00 93.81 100 LEU A CA 1
ATOM 862 C C . LEU A 1 100 ? 10.639 -1.012 4.914 1.00 93.81 100 LEU A C 1
ATOM 864 O O . LEU A 1 100 ? 11.685 -0.449 5.240 1.00 93.81 100 LEU A O 1
A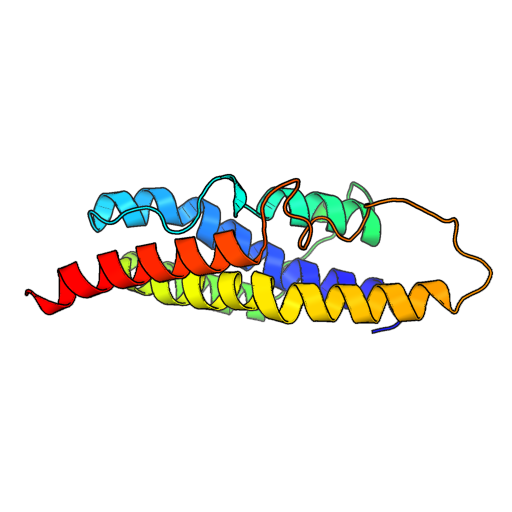TOM 868 N N . SER A 1 101 ? 10.537 -2.341 4.903 1.00 89.00 101 SER A N 1
ATOM 869 C CA . SER A 1 101 ? 11.630 -3.247 5.260 1.00 89.00 101 SER A CA 1
ATOM 870 C C . SER A 1 101 ? 12.247 -3.905 4.020 1.00 89.00 101 SER A C 1
ATOM 872 O O 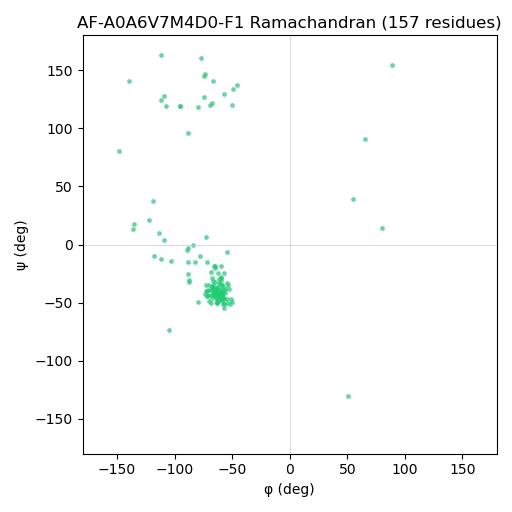. SER A 1 101 ? 13.347 -3.549 3.586 1.00 89.00 101 SER A O 1
ATOM 874 N N . GLY A 1 102 ? 11.534 -4.857 3.417 1.00 82.38 102 GLY A N 1
ATOM 875 C CA . GLY A 1 102 ? 11.989 -5.654 2.279 1.00 82.38 102 GLY A CA 1
ATOM 876 C C . GLY A 1 102 ? 12.091 -4.862 0.976 1.00 82.38 102 GLY A C 1
ATOM 877 O O . GLY A 1 102 ? 13.033 -5.080 0.209 1.00 82.38 102 GLY A O 1
ATOM 878 N N . GLY A 1 103 ? 11.196 -3.897 0.744 1.00 81.56 103 GLY A N 1
ATOM 879 C CA . GLY A 1 103 ? 11.228 -3.045 -0.452 1.00 81.56 103 GLY A CA 1
ATOM 880 C C . GLY A 1 103 ? 12.529 -2.248 -0.564 1.00 81.56 103 GLY A C 1
ATOM 881 O O . GLY A 1 103 ? 13.164 -2.209 -1.622 1.00 81.56 103 GLY A O 1
ATOM 882 N N . ILE A 1 104 ? 13.012 -1.714 0.560 1.00 80.31 104 ILE A N 1
ATOM 883 C CA . ILE A 1 104 ? 14.278 -0.972 0.629 1.00 80.31 104 ILE A CA 1
ATOM 884 C C . ILE A 1 104 ? 15.482 -1.870 0.311 1.00 80.31 104 ILE A C 1
ATOM 886 O O . ILE A 1 104 ? 16.400 -1.456 -0.409 1.00 80.31 104 ILE A O 1
ATOM 890 N N . ILE A 1 105 ? 15.486 -3.109 0.812 1.00 79.31 105 ILE A N 1
ATOM 891 C CA . ILE A 1 105 ? 16.540 -4.096 0.532 1.00 79.31 105 ILE A CA 1
ATOM 892 C C . ILE A 1 105 ? 16.535 -4.468 -0.954 1.00 79.31 105 ILE A C 1
ATOM 894 O O . ILE A 1 105 ? 17.593 -4.519 -1.591 1.00 79.31 105 ILE A O 1
ATOM 898 N N . LEU A 1 106 ? 15.351 -4.693 -1.524 1.00 75.88 106 LEU A N 1
ATOM 899 C CA . LEU A 1 106 ? 15.185 -5.074 -2.922 1.00 75.88 106 LEU A CA 1
ATOM 900 C C . LEU A 1 106 ? 15.658 -3.962 -3.867 1.00 75.88 106 LEU A C 1
ATOM 902 O O . LEU A 1 106 ? 16.391 -4.250 -4.818 1.00 75.88 106 LEU A O 1
ATOM 906 N N . ARG A 1 107 ? 15.363 -2.692 -3.548 1.00 79.19 107 ARG A N 1
ATOM 907 C CA . ARG A 1 107 ? 15.935 -1.525 -4.242 1.00 79.19 107 ARG A CA 1
ATOM 908 C C . ARG A 1 107 ? 17.460 -1.537 -4.191 1.00 79.19 107 ARG A C 1
ATOM 910 O O . ARG A 1 107 ? 18.104 -1.418 -5.232 1.00 79.19 107 ARG A O 1
ATOM 917 N N . LYS A 1 108 ? 18.059 -1.690 -3.001 1.00 77.75 108 LYS A N 1
ATOM 918 C CA . LYS A 1 108 ? 19.528 -1.692 -2.846 1.00 77.75 108 LYS A CA 1
ATOM 919 C C . LYS A 1 108 ? 20.174 -2.770 -3.718 1.00 77.75 108 LYS A C 1
ATOM 921 O O . LYS A 1 108 ? 21.095 -2.459 -4.469 1.00 77.75 108 LYS A O 1
ATOM 926 N N . LYS A 1 109 ? 19.648 -4.000 -3.699 1.00 76.00 109 LYS A N 1
ATOM 927 C CA . LYS A 1 109 ? 20.139 -5.095 -4.554 1.00 76.00 109 LYS A CA 1
ATOM 928 C C . LYS A 1 109 ? 20.030 -4.759 -6.045 1.00 76.00 109 LYS A C 1
ATOM 930 O O . LYS A 1 109 ? 20.987 -4.966 -6.785 1.00 76.00 109 LYS A O 1
ATOM 935 N N . ARG A 1 110 ? 18.903 -4.196 -6.494 1.00 74.56 110 ARG A N 1
ATOM 936 C CA . ARG A 1 110 ? 18.706 -3.792 -7.900 1.00 74.56 110 ARG A CA 1
ATOM 937 C C . ARG A 1 110 ? 19.666 -2.683 -8.329 1.00 74.56 110 ARG A C 1
ATOM 939 O 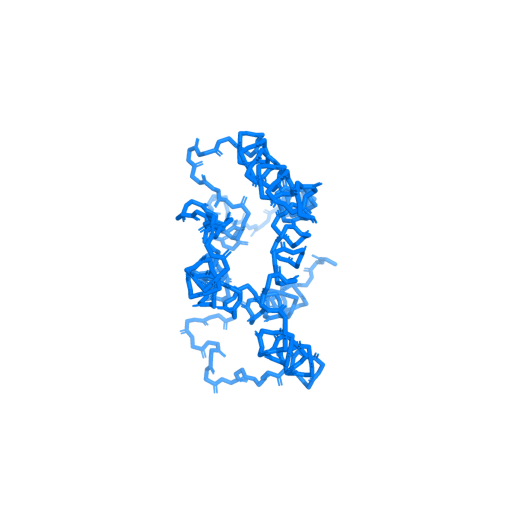O . ARG A 1 110 ? 20.247 -2.776 -9.407 1.00 74.56 110 ARG A O 1
ATOM 946 N N . ASN A 1 111 ? 19.877 -1.675 -7.485 1.00 73.94 111 ASN A N 1
ATOM 947 C CA . ASN A 1 111 ? 20.780 -0.562 -7.783 1.00 73.94 111 ASN A CA 1
ATOM 948 C C . ASN A 1 111 ? 22.246 -1.000 -7.834 1.00 73.94 111 ASN A C 1
ATOM 950 O O . ASN A 1 111 ? 22.978 -0.543 -8.708 1.00 73.94 111 ASN A O 1
ATOM 954 N N . LEU A 1 112 ? 22.665 -1.915 -6.955 1.00 73.94 112 LEU A N 1
ATOM 955 C CA . LEU A 1 112 ? 24.006 -2.504 -7.007 1.00 73.94 112 LEU A CA 1
ATOM 956 C C . LEU A 1 112 ? 24.236 -3.252 -8.327 1.00 73.94 112 LEU A C 1
ATOM 958 O O . LEU A 1 112 ? 25.232 -3.006 -8.997 1.00 73.94 112 LEU A O 1
ATOM 962 N N . LEU A 1 113 ? 23.281 -4.084 -8.754 1.00 68.94 113 LEU A N 1
ATOM 963 C CA . LEU A 1 113 ? 23.376 -4.803 -10.029 1.00 68.94 113 LEU A CA 1
ATOM 964 C C . LEU A 1 113 ? 23.405 -3.857 -11.243 1.00 68.94 113 LEU A C 1
ATOM 966 O O . LEU A 1 113 ? 24.130 -4.124 -12.197 1.00 68.94 113 LEU A O 1
ATOM 970 N N . LYS A 1 114 ? 22.656 -2.744 -11.211 1.00 67.19 114 LYS A N 1
ATOM 971 C CA . LYS A 1 114 ? 22.661 -1.728 -12.282 1.00 67.19 114 LYS A CA 1
ATOM 972 C C . LYS A 1 114 ? 23.995 -0.975 -12.376 1.00 67.19 114 LYS A C 1
ATOM 974 O O . LYS A 1 114 ? 24.425 -0.682 -13.484 1.00 67.19 114 LYS A O 1
ATOM 979 N N . LYS A 1 115 ? 24.659 -0.691 -11.247 1.00 64.69 115 LYS A N 1
ATOM 980 C CA . LYS A 1 115 ? 25.957 0.015 -11.208 1.00 64.69 115 LYS A CA 1
ATOM 981 C C . LYS A 1 115 ? 27.125 -0.797 -11.776 1.00 64.69 115 LYS A C 1
ATOM 983 O O . LYS A 1 115 ? 28.106 -0.211 -12.205 1.00 64.69 115 LYS A O 1
ATOM 988 N N . ILE A 1 116 ? 27.017 -2.125 -11.792 1.00 65.31 116 ILE A N 1
ATOM 989 C CA . ILE A 1 116 ? 28.048 -3.025 -12.337 1.00 65.31 116 ILE A CA 1
ATOM 990 C C . ILE A 1 116 ? 28.001 -3.070 -13.885 1.00 65.31 116 ILE A C 1
ATOM 992 O O . ILE A 1 116 ? 28.911 -3.592 -14.521 1.00 65.31 116 ILE A O 1
ATOM 996 N N . LEU A 1 117 ? 26.970 -2.494 -14.521 1.00 61.16 117 LEU A N 1
ATOM 997 C CA . LEU A 1 117 ? 26.828 -2.434 -15.981 1.00 61.16 117 LEU A CA 1
ATOM 998 C C . LEU A 1 117 ? 27.368 -1.099 -16.545 1.00 61.16 117 LEU A C 1
ATOM 1000 O O . LEU A 1 117 ? 26.801 -0.050 -16.238 1.00 61.16 117 LEU A O 1
ATOM 1004 N N . PRO A 1 118 ? 28.385 -1.111 -17.429 1.00 52.00 118 PRO A N 1
ATOM 1005 C CA . PRO A 1 118 ? 29.126 0.090 -17.843 1.00 52.00 118 PRO A CA 1
ATOM 1006 C C . PRO A 1 118 ? 28.391 1.073 -18.784 1.00 52.00 118 PRO A C 1
ATOM 1008 O O . PRO A 1 118 ? 29.006 2.032 -19.237 1.00 52.00 118 PRO A O 1
ATOM 1011 N N . PHE A 1 119 ? 27.094 0.891 -19.086 1.00 53.84 119 PHE A N 1
ATOM 1012 C CA . PHE A 1 119 ? 26.417 1.635 -20.171 1.00 53.84 119 PHE A CA 1
ATOM 1013 C C . PHE A 1 119 ? 25.020 2.215 -19.864 1.00 53.84 119 PHE A C 1
ATOM 1015 O O . PHE A 1 119 ? 24.300 2.576 -20.795 1.00 53.84 119 PHE A O 1
ATOM 1022 N N . LYS A 1 120 ? 24.591 2.358 -18.600 1.00 50.19 120 LYS A N 1
ATOM 1023 C CA . LYS A 1 120 ? 23.342 3.094 -18.281 1.00 50.19 120 LYS A CA 1
ATOM 1024 C C . LYS A 1 120 ? 23.642 4.424 -17.587 1.00 50.19 120 LYS A C 1
ATOM 1026 O O . LYS A 1 120 ? 24.377 4.456 -16.605 1.00 50.19 120 LYS A O 1
ATOM 1031 N N . LYS A 1 121 ? 23.062 5.508 -18.130 1.00 47.25 121 LYS A N 1
ATOM 1032 C CA . LYS A 1 121 ? 23.224 6.898 -17.666 1.00 47.25 121 LYS A CA 1
ATOM 1033 C C . LYS A 1 121 ? 23.093 7.004 -16.137 1.00 47.25 121 LYS A C 1
ATOM 1035 O O . LYS A 1 121 ? 22.180 6.398 -15.569 1.00 47.25 121 LYS A O 1
ATOM 1040 N N . PRO A 1 122 ? 23.966 7.783 -15.477 1.00 44.41 122 PRO A N 1
ATOM 1041 C CA . PRO A 1 122 ? 23.884 7.994 -14.046 1.00 44.41 122 PRO A CA 1
ATOM 1042 C C . PRO A 1 122 ? 22.712 8.936 -13.732 1.00 44.41 122 PRO A C 1
ATOM 1044 O O . PRO A 1 122 ? 22.435 9.866 -14.481 1.00 44.41 122 PRO A O 1
ATOM 1047 N N . HIS A 1 123 ? 22.058 8.681 -12.600 1.00 45.88 123 HIS A N 1
ATOM 1048 C CA . HIS A 1 123 ? 21.082 9.555 -11.942 1.00 45.88 123 HIS A CA 1
ATOM 1049 C C . HIS A 1 123 ? 19.763 9.827 -12.673 1.00 45.88 123 HIS A C 1
ATOM 1051 O O . HIS A 1 123 ? 19.588 10.851 -13.317 1.00 45.88 123 HIS A O 1
ATOM 1057 N N . THR A 1 124 ? 18.761 8.991 -12.402 1.00 53.28 124 THR A N 1
ATOM 1058 C CA . THR A 1 124 ? 17.403 9.492 -12.139 1.00 53.28 124 THR A CA 1
ATOM 1059 C C . THR A 1 124 ? 16.802 8.674 -10.993 1.00 53.28 124 THR A C 1
ATOM 1061 O O . THR A 1 124 ? 17.047 7.471 -10.892 1.00 53.28 124 THR A O 1
ATOM 1064 N N . LEU A 1 125 ? 16.059 9.326 -10.092 1.00 58.97 125 LEU A N 1
ATOM 1065 C CA . LEU A 1 125 ? 15.215 8.661 -9.082 1.00 58.97 125 LEU A CA 1
ATOM 1066 C C . LEU A 1 125 ? 14.138 7.770 -9.734 1.00 58.97 125 LEU A C 1
ATOM 1068 O O . LEU A 1 125 ? 13.633 6.847 -9.096 1.00 58.97 125 LEU A O 1
ATOM 1072 N N . ALA A 1 126 ? 13.873 8.006 -11.023 1.00 75.31 126 ALA A N 1
ATOM 1073 C CA . ALA A 1 126 ? 12.889 7.320 -11.842 1.00 75.31 126 ALA A CA 1
ATOM 1074 C C . ALA A 1 126 ? 12.982 5.784 -11.751 1.00 75.31 126 ALA A C 1
ATOM 1076 O O . ALA A 1 126 ? 14.062 5.182 -11.823 1.00 75.31 126 ALA A O 1
ATOM 1077 N N . GLY A 1 127 ? 11.820 5.151 -11.577 1.00 83.12 127 GLY A N 1
ATOM 1078 C CA . GLY A 1 127 ? 11.687 3.703 -11.433 1.00 83.12 127 GLY A CA 1
ATOM 1079 C C . GLY A 1 127 ? 12.010 3.164 -10.034 1.00 83.12 127 GLY A C 1
ATOM 1080 O O . GLY A 1 127 ? 12.247 1.956 -9.907 1.00 83.12 127 GLY A O 1
ATOM 1081 N N . ASN A 1 128 ? 12.093 4.026 -9.013 1.00 87.81 128 ASN A N 1
ATOM 1082 C CA . ASN A 1 128 ? 12.232 3.637 -7.605 1.00 87.81 128 ASN A CA 1
ATOM 1083 C C . ASN A 1 128 ? 11.325 4.441 -6.651 1.00 87.81 128 ASN A C 1
ATOM 1085 O O . ASN A 1 128 ? 11.554 4.406 -5.434 1.00 87.81 128 ASN A O 1
ATOM 1089 N N . GLU A 1 129 ? 10.342 5.174 -7.167 1.00 91.88 129 GLU A N 1
ATOM 1090 C CA . GLU A 1 129 ? 9.465 6.049 -6.386 1.00 91.88 129 GLU A CA 1
ATOM 1091 C C . GLU A 1 129 ? 8.673 5.267 -5.335 1.00 91.88 129 GLU A C 1
ATOM 1093 O O . GLU A 1 129 ? 8.511 5.736 -4.212 1.00 91.88 129 GLU A O 1
ATOM 1098 N N . VAL A 1 130 ? 8.276 4.019 -5.618 1.00 92.81 130 VAL A N 1
ATOM 1099 C CA . VAL A 1 130 ? 7.555 3.151 -4.659 1.00 92.81 130 VAL A CA 1
ATOM 1100 C C . VAL A 1 130 ? 8.334 2.936 -3.355 1.00 92.81 130 VAL A C 1
ATOM 1102 O O . VAL A 1 130 ? 7.759 2.650 -2.309 1.00 92.81 130 VAL A O 1
ATOM 1105 N N . THR A 1 131 ? 9.657 3.082 -3.398 1.00 91.94 131 THR A N 1
ATOM 1106 C CA . THR A 1 131 ? 10.557 2.870 -2.252 1.00 91.94 131 THR A CA 1
ATOM 1107 C C . THR A 1 131 ? 11.242 4.152 -1.777 1.00 91.94 131 THR A C 1
ATOM 1109 O O . THR A 1 131 ? 12.175 4.097 -0.967 1.00 91.94 131 THR A O 1
ATOM 1112 N N . THR A 1 132 ? 10.817 5.302 -2.294 1.00 90.25 132 THR A N 1
ATOM 1113 C CA . THR A 1 132 ? 11.350 6.620 -1.954 1.00 90.25 132 THR A CA 1
ATOM 1114 C C . THR A 1 132 ? 10.284 7.393 -1.195 1.00 90.25 132 THR A C 1
ATOM 1116 O O . THR A 1 132 ? 9.164 7.555 -1.660 1.00 90.25 132 THR A O 1
ATOM 1119 N N . PHE A 1 133 ? 10.644 7.852 -0.001 1.00 91.56 133 PHE A N 1
ATOM 1120 C CA . PHE A 1 133 ? 9.725 8.497 0.933 1.00 91.56 133 PHE A CA 1
ATOM 1121 C C . PHE A 1 133 ? 10.182 9.933 1.222 1.00 91.56 133 PHE A C 1
ATOM 1123 O O . PHE A 1 133 ? 10.1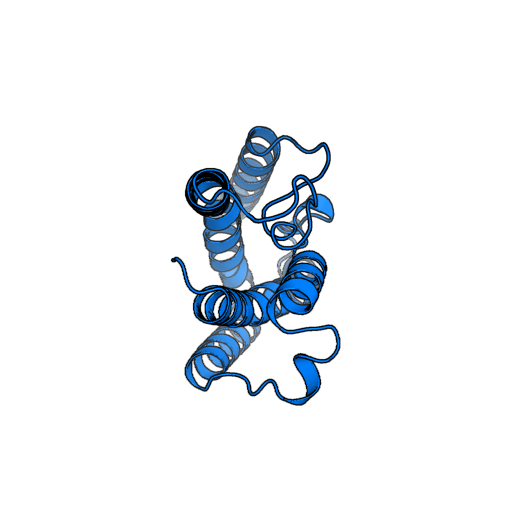25 10.374 2.358 1.00 91.56 133 PHE A O 1
ATOM 1130 N N . GLY A 1 134 ? 10.702 10.647 0.215 1.00 87.81 134 GLY A N 1
ATOM 1131 C CA . GLY A 1 134 ? 11.210 12.017 0.377 1.00 87.81 134 GLY A CA 1
ATOM 1132 C C . GLY A 1 134 ? 12.198 12.157 1.542 1.00 87.81 134 GLY A C 1
ATOM 1133 O O . GLY A 1 134 ? 13.116 11.345 1.677 1.00 87.81 134 GLY A O 1
ATOM 1134 N N . ASP A 1 135 ? 11.957 13.154 2.396 1.00 90.00 135 ASP A N 1
ATOM 1135 C CA . ASP A 1 135 ? 12.757 13.444 3.596 1.00 90.00 135 ASP A CA 1
ATOM 1136 C C . ASP A 1 135 ? 12.351 12.606 4.824 1.00 90.00 135 ASP A C 1
ATOM 1138 O O . ASP A 1 135 ? 12.953 12.713 5.896 1.00 90.00 135 ASP A O 1
ATOM 1142 N N . TYR A 1 136 ? 11.342 11.738 4.694 1.00 92.25 136 TYR A N 1
ATOM 1143 C CA . TYR A 1 136 ? 10.882 10.912 5.802 1.00 92.25 136 TYR A CA 1
ATOM 1144 C C . TYR A 1 136 ? 11.864 9.771 6.087 1.00 92.25 136 TYR A C 1
ATOM 1146 O O . TYR A 1 136 ? 12.202 8.942 5.236 1.00 92.25 136 TYR A O 1
ATOM 1154 N N . SER A 1 137 ? 12.282 9.673 7.348 1.00 93.38 137 SER A N 1
ATOM 1155 C CA . SER A 1 137 ? 13.066 8.538 7.828 1.00 93.38 137 SER A CA 1
ATOM 1156 C C . SER A 1 137 ? 12.222 7.263 7.817 1.00 93.38 137 SER A C 1
ATOM 1158 O O . SER A 1 137 ? 11.227 7.163 8.534 1.00 93.38 137 SER A O 1
ATOM 1160 N N . ILE A 1 138 ? 12.673 6.241 7.083 1.00 93.12 138 ILE A N 1
ATOM 1161 C CA . ILE A 1 138 ? 12.053 4.902 7.073 1.00 93.12 138 ILE A CA 1
ATOM 1162 C C . ILE A 1 138 ? 11.919 4.330 8.490 1.00 93.12 138 ILE A C 1
ATOM 1164 O O . ILE A 1 138 ? 10.965 3.615 8.786 1.00 93.12 138 ILE A O 1
ATOM 1168 N N . TYR A 1 139 ? 12.877 4.623 9.374 1.00 93.94 139 TYR A N 1
ATOM 1169 C CA . TYR A 1 139 ? 12.793 4.204 10.769 1.00 93.94 139 TYR A CA 1
ATOM 1170 C C . TYR A 1 139 ? 11.588 4.849 11.462 1.00 93.94 139 TYR A C 1
ATOM 1172 O O . TYR A 1 139 ? 10.766 4.125 12.019 1.00 93.94 139 TYR A O 1
ATOM 1180 N N . ASN A 1 140 ? 11.438 6.171 11.344 1.00 95.31 140 ASN A N 1
ATOM 1181 C CA . ASN A 1 140 ? 10.322 6.901 11.948 1.00 95.31 140 ASN A CA 1
ATOM 1182 C C . ASN A 1 140 ? 8.982 6.449 11.363 1.00 95.31 140 ASN A C 1
ATOM 1184 O O . ASN A 1 140 ? 8.049 6.221 12.119 1.00 95.31 140 ASN A O 1
ATOM 1188 N N . LEU A 1 141 ? 8.900 6.225 10.046 1.00 96.38 141 LEU A N 1
ATOM 1189 C CA . LEU A 1 141 ? 7.687 5.702 9.407 1.00 96.38 141 LEU A CA 1
ATOM 1190 C C . LEU A 1 141 ? 7.262 4.353 10.004 1.00 96.38 141 LEU A C 1
ATOM 1192 O O . LEU A 1 141 ? 6.097 4.170 10.348 1.00 96.38 141 LEU A O 1
ATOM 1196 N N . LYS A 1 142 ? 8.206 3.421 10.190 1.00 95.81 142 LYS A N 1
ATOM 1197 C CA . LYS A 1 142 ? 7.918 2.117 10.812 1.00 95.81 142 LYS A CA 1
ATOM 1198 C C . LYS A 1 142 ? 7.509 2.244 12.276 1.00 95.81 142 LYS A C 1
ATOM 1200 O O . LYS A 1 142 ? 6.599 1.544 12.706 1.00 95.81 142 LYS A O 1
ATOM 1205 N N . VAL A 1 143 ? 8.196 3.093 13.042 1.00 96.50 143 VAL A N 1
ATOM 1206 C CA . VAL A 1 143 ? 7.875 3.324 14.459 1.00 96.50 143 VAL A CA 1
ATOM 1207 C C . VAL A 1 143 ? 6.483 3.931 14.587 1.00 96.50 143 VAL A C 1
ATOM 1209 O O . VAL A 1 143 ? 5.665 3.390 15.320 1.00 96.50 143 VAL A O 1
ATOM 1212 N N . ASN A 1 144 ? 6.174 4.970 13.812 1.00 95.94 144 ASN A N 1
ATOM 1213 C CA . ASN A 1 144 ? 4.860 5.608 13.809 1.00 95.94 144 ASN A CA 1
ATOM 1214 C C . ASN A 1 144 ? 3.758 4.613 13.435 1.00 95.94 144 ASN A C 1
ATOM 1216 O O . ASN A 1 144 ? 2.740 4.542 14.117 1.00 95.94 144 ASN A O 1
ATOM 1220 N N . MET A 1 145 ? 3.971 3.803 12.393 1.00 96.38 145 MET A N 1
ATOM 1221 C CA . MET A 1 145 ? 2.998 2.791 11.985 1.00 96.38 145 MET A CA 1
ATOM 1222 C C . MET A 1 145 ? 2.789 1.720 13.064 1.00 96.38 145 MET A C 1
ATOM 1224 O O . MET A 1 145 ? 1.659 1.302 13.304 1.00 96.38 145 MET A O 1
ATOM 1228 N N . LYS A 1 146 ? 3.863 1.287 13.736 1.00 96.88 146 LYS A N 1
ATOM 1229 C CA . LYS A 1 146 ? 3.782 0.352 14.863 1.00 96.88 146 LYS A CA 1
ATOM 1230 C C . LYS A 1 146 ? 3.008 0.952 16.037 1.00 96.88 146 LYS A C 1
ATOM 1232 O O . LYS A 1 146 ? 2.144 0.273 16.573 1.00 96.88 146 LYS A O 1
ATOM 1237 N N . ASN A 1 147 ? 3.298 2.195 16.412 1.00 96.19 147 ASN A N 1
ATOM 1238 C CA . ASN A 1 147 ? 2.634 2.855 17.535 1.00 96.19 147 ASN A CA 1
ATOM 1239 C C . ASN A 1 147 ? 1.133 3.011 17.270 1.00 96.19 147 ASN A C 1
ATOM 1241 O O . ASN A 1 147 ? 0.339 2.565 18.084 1.00 96.19 147 ASN A O 1
ATOM 1245 N N . LYS A 1 148 ? 0.750 3.488 16.078 1.00 95.19 148 LYS A N 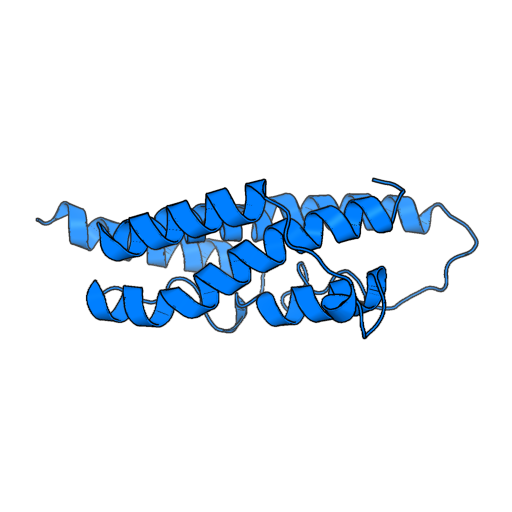1
ATOM 1246 C CA . LYS A 1 148 ? -0.661 3.554 15.664 1.00 95.19 148 LYS A CA 1
ATOM 1247 C C . LYS A 1 148 ? -1.364 2.199 15.723 1.00 95.19 148 LYS A C 1
ATOM 1249 O O . LYS A 1 148 ? -2.510 2.113 16.140 1.00 95.19 148 LYS A O 1
ATOM 1254 N N . MET A 1 149 ? -0.690 1.135 15.284 1.00 95.12 149 MET A N 1
ATOM 1255 C CA . MET A 1 149 ? -1.260 -0.212 15.341 1.00 95.12 149 MET A CA 1
ATOM 1256 C C . MET A 1 149 ? -1.476 -0.678 16.785 1.00 95.12 149 MET A C 1
ATOM 1258 O O . MET A 1 149 ? -2.509 -1.268 17.077 1.00 95.12 149 MET A O 1
ATOM 1262 N N . ASN A 1 150 ? -0.524 -0.397 17.677 1.00 94.75 150 ASN A N 1
ATOM 1263 C CA . ASN A 1 150 ? -0.644 -0.722 19.096 1.00 94.75 150 ASN A CA 1
ATOM 1264 C C . ASN A 1 150 ? -1.789 0.059 19.758 1.00 94.75 150 ASN A C 1
ATOM 1266 O O . ASN A 1 150 ? -2.608 -0.551 20.427 1.00 94.75 150 ASN A O 1
ATOM 1270 N N . GLU A 1 151 ? -1.896 1.366 19.504 1.00 93.56 151 GLU A N 1
ATOM 1271 C CA . GLU A 1 151 ? -2.992 2.210 20.011 1.00 93.56 151 GLU A CA 1
ATOM 1272 C C . GLU A 1 151 ? -4.367 1.708 19.553 1.00 93.56 151 GLU A C 1
ATOM 1274 O O . GLU A 1 151 ? -5.360 1.821 20.267 1.00 93.56 151 GLU A O 1
ATOM 1279 N N . ILE A 1 152 ? -4.447 1.158 18.339 1.00 92.31 152 ILE A N 1
ATOM 1280 C CA . ILE A 1 152 ? -5.674 0.534 17.846 1.00 92.31 152 ILE A CA 1
ATOM 1281 C C . ILE A 1 152 ? -5.930 -0.784 18.569 1.00 92.31 152 ILE A C 1
ATOM 1283 O O . ILE A 1 152 ? -7.063 -1.009 18.970 1.00 92.31 152 ILE A O 1
ATOM 1287 N N . ALA A 1 153 ? -4.914 -1.631 18.748 1.00 90.44 153 ALA A N 1
ATOM 1288 C CA . ALA A 1 153 ? -5.055 -2.911 19.441 1.00 90.44 153 ALA A CA 1
ATOM 1289 C C . ALA A 1 153 ? -5.510 -2.740 20.899 1.00 90.44 153 ALA A C 1
ATOM 1291 O O . ALA A 1 153 ? -6.434 -3.425 21.318 1.00 90.44 153 ALA A O 1
ATOM 1292 N N . GLU A 1 154 ? -4.946 -1.769 21.624 1.00 90.38 154 GLU A N 1
ATOM 1293 C CA . GLU A 1 154 ? -5.329 -1.454 23.008 1.00 90.38 154 GLU A CA 1
ATOM 1294 C C . GLU A 1 154 ? -6.832 -1.150 23.133 1.00 90.38 154 GLU A C 1
ATOM 1296 O O . GLU A 1 154 ? -7.482 -1.640 24.049 1.00 90.38 154 GLU A O 1
ATOM 1301 N N . LYS A 1 155 ? -7.425 -0.448 22.156 1.00 86.31 155 LYS A N 1
ATOM 1302 C CA . LYS A 1 155 ? -8.874 -0.162 22.133 1.00 86.31 155 LYS A CA 1
ATOM 1303 C C . LYS A 1 155 ? -9.757 -1.405 21.981 1.00 86.31 155 LYS A C 1
ATOM 1305 O O . LYS A 1 155 ? -10.944 -1.309 22.253 1.00 86.31 155 LYS A O 1
ATOM 1310 N N . PHE A 1 156 ? -9.215 -2.520 21.492 1.00 80.44 156 PHE A N 1
ATOM 1311 C CA . PHE A 1 156 ? -9.947 -3.779 21.310 1.00 80.44 156 PHE A CA 1
ATOM 1312 C C . PHE A 1 156 ? -9.637 -4.820 22.391 1.00 80.44 156 PHE A C 1
ATOM 1314 O O . PHE A 1 156 ? -10.369 -5.798 22.488 1.00 80.44 156 PHE A O 1
ATOM 1321 N N . ASP A 1 157 ? -8.577 -4.628 23.181 1.00 75.31 157 ASP A N 1
ATOM 1322 C CA . ASP A 1 157 ? -8.266 -5.474 24.340 1.00 75.31 157 ASP A CA 1
ATOM 1323 C C . ASP A 1 157 ? -9.069 -5.056 25.594 1.00 75.31 157 ASP A C 1
ATOM 1325 O O . ASP A 1 157 ? -9.136 -5.810 26.565 1.00 75.31 157 ASP A O 1
ATOM 1329 N N . GLU A 1 158 ? -9.667 -3.858 25.586 1.00 60.09 158 GLU A N 1
ATOM 1330 C CA . GLU A 1 158 ? -10.485 -3.305 26.679 1.00 60.09 158 GLU A CA 1
ATOM 1331 C C . GLU A 1 158 ? -11.992 -3.654 26.594 1.00 60.09 158 GLU A C 1
ATOM 1333 O O . GLU A 1 158 ? -12.729 -3.341 27.534 1.00 60.09 158 GLU A O 1
ATOM 1338 N N . ASP A 1 159 ? -12.435 -4.326 25.520 1.00 48.53 159 ASP A N 1
ATOM 1339 C CA . ASP A 1 159 ? -13.817 -4.804 25.284 1.00 48.53 159 ASP A CA 1
ATOM 1340 C C . ASP A 1 159 ? -13.973 -6.319 25.551 1.00 48.53 159 ASP A C 1
ATOM 1342 O O . ASP A 1 159 ? -15.033 -6.726 26.091 1.00 48.53 159 ASP A O 1
#

Mean predicted aligned error: 5.67 Å

Radius of gyration: 17.26 Å; Cα contacts (8 Å, |Δi|>4): 111; chains: 1; bounding box: 47×27×49 Å

InterPro domains:
  IPR002051 Haem oxygenase [PR00088] (32-57)
  IPR002051 Haem oxygenase [PR00088] (85-106)
  IPR002051 Haem oxygenase [PTHR10720] (3-157)
  IPR002051 Haem oxygenase [cd19165] (5-154)
  IPR016053 Haem oxygenase-like [PF01126] (13-109)
  IPR016084 Haem oxygenase-like, multi-helical [G3DSA:1.20.910.10] (1-159)
  IPR016084 Haem oxygenase-like, multi-helical [SSF48613] (5-152)

Nearest PDB structures (foldseek):
  1we1-assembly4_D  TM=8.353E-01  e=1.715E-04  Synechocystis sp. PCC 6803
  1wox-assembly1_B  TM=8.077E-01  e=3.305E-04  Synechocystis sp. PCC 6803
  5kzl-assembly1_A  TM=8.368E-01  e=4.948E-04  Leptospira interrogans
  4gpc-assembly1_A  TM=8.030E-01  e=2.486E-03  Corynebacterium diphtheriae
  1wnw-assembly4_B  TM=7.745E-01  e=3.540E-03  Corynebacterium diphtheriae

Solvent-accessible surface area (backbone atoms only — not comparable to full-atom values): 9324 Å² total; per-residue (Å²): 137,88,49,60,64,66,50,41,55,52,48,55,58,49,37,56,54,51,40,51,49,65,69,46,40,63,58,39,17,63,76,66,73,47,79,61,79,76,42,82,84,63,66,42,51,68,27,37,52,54,24,40,30,64,63,62,34,92,61,43,73,80,79,59,73,85,51,66,74,54,50,58,51,50,53,50,52,52,52,39,46,73,76,47,37,71,61,53,54,58,56,51,50,52,53,51,55,42,41,67,49,55,40,47,52,52,48,52,55,52,52,54,62,54,70,76,45,98,82,67,85,82,86,68,75,76,61,45,40,69,67,54,52,85,90,58,51,60,66,57,54,53,51,53,48,50,51,54,50,49,62,52,49,55,69,63,76,77,113

Foldseek 3Di:
DPDLVVVLVVLLLVLLVLVLLVVLQVVLCVVLVADRLCDPLLRCNVVSLQLNCLSVNNPNVVPDDDDPVSVVVSVVLVVCCVPPVVCVLVVVLVVSLCCLPVVLVVVVVVVVVVVVDPDDDDDDCGNNSSNDRDPDDSVVSNVVSVVSVVVVVVVVVVD